Protein AF-A0AAD5UHN1-F1 (afdb_monomer_lite)

Secondary structure (DSSP, 8-state):
----SSSHHHHHHHHHHHHHHHHHHHHHHHHHHHHHHHHHHHHHHHHHHHHHHHHHHTTPPPPHHHHHHHHHHHHHHHHHHHHHHHHHH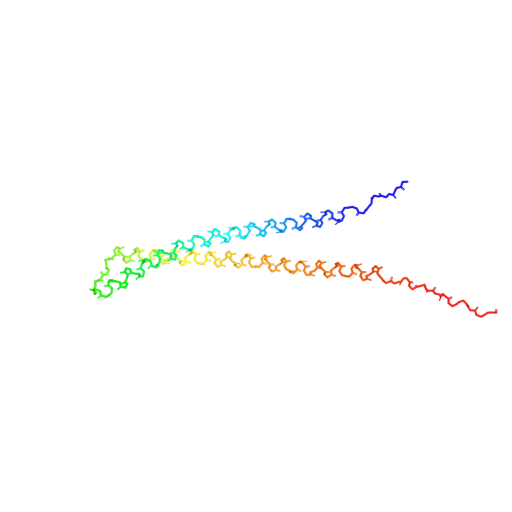HHHHHHHHHHHHHHHHHHHHHHHHHHHHS------------

Organism: NCBI:txid261099

Sequence (130 aa):
MEKRQRSESEDSNSTKELSSWTHITSAFTELHNLRLQNDIVVNKINKVHSKVNSREESKEGFTIKAGLRIQEVYRNAIDYAEQEIRVLKRTMEKVEGLIALQERLDSEKKRRKEMKQRPKIEEEVPGDLL

Foldseek 3Di:
DDDPDDPPPVVVVVVVVVVLVVVLVVLVVVLVVLVVVLVVLVVVLVVLVVVVVVCVVVVHDDDPVNVVVNVVSVVVNVVSVVVSVVSVVVSVVSVVVVVVVVVVVVVVVVVVVVVVPDDPPPPPDPDDDD

Structure (mmCIF, N/CA/C/O backbone):
data_AF-A0AAD5UHN1-F1
#
_entry.id   AF-A0AAD5UHN1-F1
#
loop_
_atom_site.group_PDB
_atom_site.id
_atom_site.type_symbol
_atom_site.label_atom_id
_atom_site.label_alt_id
_atom_site.label_comp_id
_atom_site.label_asym_id
_atom_site.label_entity_id
_atom_site.label_seq_id
_atom_site.pdbx_PDB_ins_code
_atom_site.Cartn_x
_atom_site.Cartn_y
_atom_site.Cartn_z
_atom_site.occupancy
_atom_site.B_iso_or_equiv
_atom_site.auth_seq_id
_atom_site.auth_comp_id
_atom_site.auth_asym_id
_atom_site.auth_atom_id
_atom_site.pdbx_PDB_model_num
ATOM 1 N N . MET A 1 1 ? 32.508 19.875 -45.497 1.00 43.38 1 MET A N 1
ATOM 2 C CA . MET A 1 1 ? 31.335 19.956 -44.595 1.00 43.38 1 MET A CA 1
ATOM 3 C C . MET A 1 1 ? 30.771 18.553 -44.418 1.00 43.38 1 MET A C 1
ATOM 5 O O . MET A 1 1 ? 31.122 17.705 -45.217 1.00 43.38 1 MET A O 1
ATOM 9 N N . GLU A 1 2 ? 29.941 18.345 -43.393 1.00 45.66 2 GLU A N 1
ATOM 10 C CA . GLU A 1 2 ? 29.199 17.108 -43.062 1.00 45.66 2 GLU A CA 1
ATOM 11 C C . GLU A 1 2 ? 29.896 16.066 -42.174 1.00 45.66 2 GLU A C 1
ATOM 13 O O . GLU A 1 2 ? 30.434 15.070 -42.639 1.00 45.66 2 GLU A O 1
ATOM 18 N N . LYS A 1 3 ? 29.763 16.257 -40.853 1.00 46.56 3 LYS A N 1
ATOM 19 C CA . LYS A 1 3 ? 29.567 15.178 -39.863 1.00 46.56 3 LYS A CA 1
ATOM 20 C C . LYS A 1 3 ? 28.764 15.723 -38.674 1.00 46.56 3 LYS A C 1
ATOM 22 O O . LYS A 1 3 ? 29.342 16.112 -37.666 1.00 46.56 3 LYS A O 1
ATOM 27 N N . ARG A 1 4 ? 27.433 15.782 -38.785 1.00 49.50 4 ARG A N 1
ATOM 28 C CA . ARG A 1 4 ? 26.523 16.089 -37.660 1.00 49.50 4 ARG A CA 1
ATOM 29 C C . ARG A 1 4 ? 25.167 15.405 -37.850 1.00 49.50 4 ARG A C 1
ATOM 31 O O . ARG A 1 4 ? 24.198 16.070 -38.168 1.00 49.50 4 ARG A O 1
ATOM 38 N N . GLN A 1 5 ? 25.095 14.086 -37.682 1.00 48.53 5 GLN A N 1
ATOM 39 C CA . GLN A 1 5 ? 23.796 13.392 -37.568 1.00 48.53 5 GLN A CA 1
ATOM 40 C C . GLN A 1 5 ? 23.801 12.205 -36.585 1.00 48.53 5 GLN A C 1
ATOM 42 O O . GLN A 1 5 ? 22.842 11.447 -36.532 1.00 48.53 5 GLN A O 1
ATOM 47 N N . ARG A 1 6 ? 24.859 12.011 -35.779 1.00 45.22 6 ARG A N 1
ATOM 48 C CA . ARG A 1 6 ? 24.979 10.814 -34.918 1.00 45.22 6 ARG A CA 1
ATOM 49 C C . ARG A 1 6 ? 24.581 11.014 -33.448 1.00 45.22 6 ARG A C 1
ATOM 51 O O . ARG A 1 6 ? 24.535 10.025 -32.732 1.00 45.22 6 ARG A O 1
ATOM 58 N N . SER A 1 7 ? 24.294 12.238 -32.998 1.00 49.31 7 SER A N 1
ATOM 59 C CA . SER A 1 7 ? 24.132 12.548 -31.565 1.00 49.31 7 SER A CA 1
ATOM 60 C C . SER A 1 7 ? 22.685 12.624 -31.056 1.00 49.31 7 SER A C 1
ATOM 62 O O . SER A 1 7 ? 22.457 12.370 -29.884 1.00 49.31 7 SER A O 1
ATOM 64 N N . GLU A 1 8 ? 21.680 12.898 -31.894 1.00 47.88 8 GLU A N 1
ATOM 65 C CA . GLU A 1 8 ? 20.306 13.133 -31.396 1.00 47.88 8 GLU A CA 1
ATOM 66 C C . GLU A 1 8 ? 19.579 11.875 -30.886 1.00 47.88 8 GLU A C 1
ATOM 68 O O . GLU A 1 8 ? 18.680 11.967 -30.049 1.00 47.88 8 GLU A O 1
ATOM 73 N N . SER A 1 9 ? 19.956 10.676 -31.346 1.00 50.53 9 SER A N 1
ATOM 74 C CA . SER A 1 9 ? 19.246 9.446 -30.963 1.00 50.53 9 SER A CA 1
ATOM 75 C C . SER A 1 9 ? 19.664 8.862 -29.607 1.00 50.53 9 SER A C 1
ATOM 77 O O . SER A 1 9 ? 18.876 8.136 -29.002 1.00 50.53 9 SER A O 1
ATOM 79 N N . GLU A 1 10 ? 20.883 9.147 -29.132 1.00 52.06 10 GLU A N 1
ATOM 80 C CA . GLU A 1 10 ? 21.380 8.645 -27.837 1.00 52.06 10 GLU A CA 1
ATOM 81 C C . GLU A 1 10 ? 20.835 9.479 -26.667 1.00 52.06 10 GLU A C 1
ATOM 83 O O . GLU A 1 10 ? 20.367 8.906 -25.681 1.00 52.06 10 GLU A O 1
ATOM 88 N N . ASP A 1 11 ? 20.752 10.804 -26.824 1.00 54.25 11 ASP A N 1
ATOM 89 C CA . ASP A 1 11 ? 20.213 11.703 -25.794 1.00 54.25 11 ASP A CA 1
ATOM 90 C C . ASP A 1 11 ? 18.714 11.477 -25.538 1.00 54.25 11 ASP A C 1
ATOM 92 O O . ASP A 1 11 ? 18.263 11.464 -24.388 1.00 54.25 11 ASP A O 1
ATOM 96 N N . SER A 1 12 ? 17.917 11.206 -26.580 1.00 55.91 12 SER A N 1
ATOM 97 C CA . SER A 1 12 ? 16.472 10.968 -26.409 1.00 55.91 12 SER A CA 1
ATOM 98 C C . SER A 1 12 ? 16.169 9.702 -25.591 1.00 55.91 12 SER A C 1
ATOM 100 O O . SER A 1 12 ? 15.185 9.662 -24.848 1.00 55.91 12 SER A O 1
ATOM 102 N N . ASN A 1 13 ? 17.017 8.672 -25.699 1.00 58.16 13 ASN A N 1
ATOM 103 C CA . ASN A 1 13 ? 16.830 7.416 -24.973 1.00 58.16 13 ASN A CA 1
ATOM 104 C C . ASN A 1 13 ? 17.204 7.560 -23.492 1.00 58.16 13 ASN A C 1
ATOM 106 O O . ASN A 1 13 ? 16.420 7.143 -22.640 1.00 58.16 13 ASN A O 1
ATOM 110 N N . SER A 1 14 ? 18.321 8.228 -23.185 1.00 65.38 14 SER A N 1
ATOM 111 C CA . SER A 1 14 ? 18.725 8.536 -21.804 1.00 65.38 14 SER A CA 1
ATOM 112 C C . SER A 1 14 ? 17.685 9.394 -21.077 1.00 65.38 14 SER A C 1
ATOM 114 O O . SER A 1 14 ? 17.389 9.172 -19.905 1.00 65.38 14 SER A O 1
ATOM 116 N N . THR A 1 15 ? 17.059 10.339 -21.785 1.00 71.50 15 THR A N 1
ATOM 117 C CA . THR A 1 15 ? 16.035 11.221 -21.199 1.00 71.50 15 THR A CA 1
ATOM 118 C C . THR A 1 15 ? 14.743 10.460 -20.857 1.00 71.50 15 THR A C 1
ATOM 120 O O . THR A 1 15 ? 14.137 10.686 -19.808 1.00 71.50 15 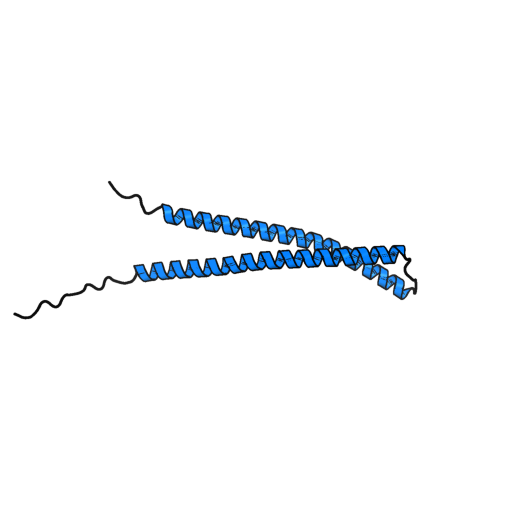THR A O 1
ATOM 123 N N . LYS A 1 16 ? 14.328 9.512 -21.710 1.00 68.25 16 LYS A N 1
ATOM 124 C CA . LYS A 1 16 ? 13.157 8.646 -21.466 1.00 68.25 16 LYS A CA 1
ATOM 125 C C . LYS A 1 16 ? 13.393 7.645 -20.335 1.00 68.25 16 LYS A C 1
ATOM 127 O O . LYS A 1 16 ? 12.487 7.395 -19.537 1.00 68.25 16 LYS A O 1
ATOM 132 N N . GLU A 1 17 ? 14.600 7.098 -20.249 1.00 71.81 17 GLU A N 1
ATOM 133 C CA . GLU A 1 17 ? 15.007 6.208 -19.162 1.00 71.81 17 GLU A CA 1
ATOM 134 C C . GLU A 1 17 ? 14.990 6.947 -17.815 1.00 71.81 17 GLU A C 1
ATOM 136 O O . GLU A 1 17 ? 14.344 6.497 -16.868 1.00 71.81 17 GLU A O 1
ATOM 141 N N . LEU A 1 18 ? 15.586 8.142 -17.749 1.00 79.56 18 LEU A N 1
ATOM 142 C CA . LEU A 1 18 ? 15.603 8.969 -16.539 1.00 79.56 18 LEU A CA 1
ATOM 143 C C . LEU A 1 18 ? 14.192 9.369 -16.069 1.00 79.56 18 LEU A C 1
ATOM 145 O O . LEU A 1 18 ? 13.888 9.330 -14.873 1.00 79.56 18 LEU A O 1
ATOM 149 N N . SER A 1 19 ? 13.303 9.718 -17.004 1.00 78.06 19 SER A N 1
ATOM 150 C CA . SER A 1 19 ? 11.896 10.009 -16.695 1.00 78.06 19 SER A CA 1
ATOM 151 C C . SER A 1 19 ? 11.175 8.789 -16.110 1.00 78.06 19 SER A C 1
ATOM 153 O O . SER A 1 19 ? 10.436 8.917 -15.132 1.00 78.06 19 SER A O 1
ATOM 155 N N . SER A 1 20 ? 11.442 7.597 -16.646 1.00 73.06 20 SER A N 1
ATOM 156 C CA . SER A 1 20 ? 10.863 6.344 -16.150 1.00 73.06 20 SER A CA 1
ATOM 157 C C . SER A 1 20 ? 11.321 6.037 -14.721 1.00 73.06 20 SER A C 1
ATOM 159 O O . SER A 1 20 ? 10.488 5.777 -13.853 1.00 73.06 20 SER A O 1
ATOM 161 N N . TRP A 1 21 ? 12.620 6.169 -14.437 1.00 78.38 21 TRP A N 1
ATOM 162 C CA . TRP A 1 21 ? 13.175 6.003 -13.087 1.00 78.38 21 TRP A CA 1
ATOM 163 C C . TRP A 1 21 ? 12.617 7.007 -12.077 1.00 78.38 21 TRP A C 1
ATOM 165 O O . TRP A 1 21 ? 12.359 6.656 -10.922 1.00 78.38 21 TRP A O 1
ATOM 175 N N . THR A 1 22 ? 12.375 8.243 -12.510 1.00 82.44 22 THR A N 1
ATOM 176 C CA . THR A 1 22 ? 11.763 9.272 -11.663 1.00 82.44 22 THR A CA 1
ATOM 177 C C . THR A 1 22 ? 10.340 8.868 -11.270 1.00 82.44 22 THR A C 1
ATOM 179 O O . THR A 1 22 ? 10.006 8.869 -10.085 1.00 82.44 22 THR A O 1
ATOM 182 N N . HIS A 1 23 ? 9.520 8.426 -12.231 1.00 76.31 23 HIS A N 1
ATOM 183 C CA . HIS A 1 23 ? 8.163 7.944 -11.954 1.00 76.31 23 HIS A CA 1
ATOM 184 C C . HIS A 1 23 ? 8.133 6.708 -11.044 1.00 76.31 23 HIS A C 1
ATOM 186 O O . HIS A 1 23 ? 7.260 6.616 -10.178 1.00 76.31 23 HIS A O 1
ATOM 192 N N . ILE A 1 24 ? 9.087 5.783 -11.202 1.00 72.94 24 ILE A N 1
ATOM 193 C CA . ILE A 1 24 ? 9.242 4.620 -10.313 1.00 72.94 24 ILE A CA 1
ATOM 194 C C . ILE A 1 24 ? 9.514 5.073 -8.882 1.00 72.94 24 ILE A C 1
ATOM 196 O O . ILE A 1 24 ? 8.845 4.640 -7.945 1.00 72.94 24 ILE A O 1
ATOM 200 N N . THR A 1 25 ? 10.490 5.961 -8.716 1.00 83.62 25 THR A N 1
ATOM 201 C CA . THR A 1 25 ? 10.928 6.425 -7.398 1.00 83.62 25 THR A CA 1
ATOM 202 C C . THR A 1 25 ? 9.792 7.143 -6.672 1.00 83.62 25 THR A C 1
ATOM 204 O O . THR A 1 25 ? 9.552 6.891 -5.489 1.00 83.62 25 THR A O 1
ATOM 207 N N . SER A 1 26 ? 9.019 7.968 -7.385 1.00 79.44 26 SER A N 1
ATOM 208 C CA . SER A 1 26 ? 7.809 8.587 -6.839 1.00 79.44 26 SER A CA 1
ATOM 209 C C . SER A 1 26 ? 6.758 7.551 -6.425 1.00 79.44 26 SER A C 1
ATOM 211 O O . SER A 1 26 ? 6.209 7.660 -5.331 1.00 79.44 26 SER A O 1
ATOM 213 N N . ALA A 1 27 ? 6.510 6.520 -7.241 1.00 76.19 27 ALA A N 1
ATOM 214 C CA . ALA A 1 27 ? 5.534 5.474 -6.922 1.00 76.19 27 ALA A CA 1
ATOM 215 C C . ALA A 1 27 ? 5.943 4.632 -5.699 1.00 76.19 27 ALA A C 1
ATOM 217 O O . ALA A 1 27 ? 5.106 4.325 -4.850 1.00 76.19 27 ALA A O 1
ATOM 218 N N . PHE A 1 28 ? 7.231 4.300 -5.560 1.00 80.56 28 PHE A N 1
ATOM 219 C CA . PHE A 1 28 ? 7.744 3.625 -4.364 1.00 80.56 28 PHE A CA 1
ATOM 220 C C . PHE A 1 28 ? 7.669 4.507 -3.119 1.00 80.56 28 PHE A C 1
ATOM 222 O O . PHE A 1 28 ? 7.366 4.008 -2.037 1.00 80.56 28 PHE A O 1
ATOM 229 N N . THR A 1 29 ? 7.897 5.813 -3.264 1.00 86.12 29 THR A N 1
ATOM 230 C CA . THR A 1 29 ? 7.772 6.771 -2.157 1.00 86.12 29 THR A CA 1
ATOM 231 C C . THR A 1 29 ? 6.323 6.864 -1.672 1.00 86.12 29 THR A C 1
ATOM 233 O O . THR A 1 29 ? 6.067 6.817 -0.470 1.00 86.12 29 THR A O 1
ATOM 236 N N . GLU A 1 30 ? 5.359 6.934 -2.595 1.00 81.75 30 GLU A N 1
ATOM 237 C CA . GLU A 1 30 ? 3.926 6.902 -2.271 1.00 81.75 30 GLU A CA 1
ATOM 238 C C . GLU A 1 30 ? 3.546 5.600 -1.549 1.00 81.75 30 GLU A C 1
ATOM 240 O O . GLU A 1 30 ? 2.895 5.638 -0.503 1.00 81.75 30 GLU A O 1
ATOM 245 N N . LEU A 1 31 ? 4.016 4.455 -2.057 1.00 79.88 31 LEU A N 1
ATOM 246 C CA . LEU A 1 31 ? 3.771 3.149 -1.446 1.00 79.88 31 LEU A CA 1
ATOM 247 C C . LEU A 1 31 ? 4.357 3.053 -0.029 1.00 79.88 31 LEU A C 1
ATOM 249 O O . LEU A 1 31 ? 3.695 2.556 0.881 1.00 79.88 31 LEU A O 1
ATOM 253 N N . HIS A 1 32 ? 5.577 3.553 0.177 1.00 85.25 32 HIS A N 1
ATOM 254 C CA . HIS A 1 32 ? 6.217 3.575 1.490 1.00 85.25 32 HIS A CA 1
ATOM 255 C C . HIS A 1 32 ? 5.412 4.399 2.504 1.00 85.25 32 HIS A C 1
ATOM 257 O O . HIS A 1 32 ? 5.151 3.935 3.614 1.00 85.25 32 HIS A O 1
ATOM 263 N N . ASN A 1 33 ? 4.953 5.589 2.106 1.00 84.62 33 ASN A N 1
ATOM 264 C CA . ASN A 1 33 ? 4.151 6.456 2.968 1.00 84.62 33 ASN A CA 1
ATOM 265 C C . ASN A 1 33 ? 2.814 5.814 3.362 1.00 84.62 33 ASN A C 1
ATOM 267 O O . ASN A 1 33 ? 2.400 5.921 4.516 1.00 84.62 33 ASN A O 1
ATOM 271 N N . LEU A 1 34 ? 2.150 5.126 2.431 1.00 79.62 34 LEU A N 1
ATOM 272 C CA . LEU A 1 34 ? 0.913 4.393 2.721 1.00 79.62 34 LEU A CA 1
ATOM 273 C C . LEU A 1 34 ? 1.145 3.250 3.704 1.00 79.62 34 LEU A C 1
ATOM 275 O O . LEU A 1 34 ? 0.373 3.091 4.647 1.00 79.62 34 LEU A O 1
ATOM 279 N N . ARG A 1 35 ? 2.241 2.508 3.538 1.00 82.19 35 ARG A N 1
ATOM 280 C CA . ARG A 1 35 ? 2.587 1.411 4.443 1.00 82.19 35 ARG A CA 1
ATOM 281 C C . ARG A 1 35 ? 2.801 1.897 5.878 1.00 82.19 35 ARG A C 1
ATOM 283 O O . ARG A 1 35 ? 2.283 1.287 6.807 1.00 82.19 35 ARG A O 1
ATOM 290 N N . LEU A 1 36 ? 3.454 3.049 6.058 1.00 87.38 36 LEU A N 1
ATOM 291 C CA . LEU A 1 36 ? 3.591 3.685 7.376 1.00 87.38 36 LEU A CA 1
ATOM 292 C C . LEU A 1 36 ? 2.233 4.041 8.005 1.00 87.38 36 LEU A C 1
ATOM 294 O O . LEU A 1 36 ? 2.053 3.881 9.213 1.00 87.38 36 LEU A O 1
ATOM 298 N N . GLN A 1 37 ? 1.261 4.507 7.212 1.00 83.06 37 GLN A N 1
ATOM 299 C CA . GLN A 1 37 ? -0.095 4.763 7.717 1.00 83.06 37 GLN A CA 1
ATOM 300 C C . GLN A 1 37 ? -0.798 3.463 8.122 1.00 83.06 37 GLN A C 1
ATOM 302 O O . GLN A 1 37 ? -1.433 3.414 9.179 1.00 83.06 37 GLN A O 1
ATOM 307 N N . ASN A 1 38 ? -0.631 2.395 7.342 1.00 78.44 38 ASN A N 1
ATOM 308 C CA . ASN A 1 38 ? -1.218 1.095 7.654 1.00 78.44 38 ASN A CA 1
ATOM 309 C C . ASN A 1 38 ? -0.641 0.489 8.932 1.00 78.44 38 ASN A C 1
ATOM 311 O O . ASN A 1 38 ? -1.410 0.009 9.764 1.00 78.44 38 ASN A O 1
ATOM 315 N N . ASP A 1 39 ? 0.663 0.618 9.173 1.00 85.38 39 ASP A N 1
ATOM 316 C CA . ASP A 1 39 ? 1.287 0.169 10.422 1.00 85.38 39 ASP A CA 1
ATOM 317 C C . ASP A 1 39 ? 0.681 0.869 11.653 1.00 85.38 39 ASP A C 1
ATOM 319 O O . ASP A 1 39 ? 0.435 0.243 12.691 1.00 85.38 39 ASP A O 1
ATOM 323 N N . ILE A 1 40 ? 0.365 2.166 11.557 1.00 86.75 40 ILE A N 1
ATOM 324 C CA . ILE A 1 40 ? -0.318 2.904 12.634 1.00 86.75 40 ILE A CA 1
ATOM 325 C C . ILE A 1 40 ? -1.710 2.316 12.897 1.00 86.75 40 ILE A C 1
ATOM 327 O O . ILE A 1 40 ? -2.136 2.208 14.053 1.00 86.75 40 ILE A O 1
ATOM 331 N N . VAL A 1 41 ? -2.435 1.947 11.844 1.00 83.88 41 VAL A N 1
ATOM 332 C CA . VAL A 1 41 ? -3.792 1.404 11.944 1.00 83.88 41 VAL A CA 1
ATOM 333 C C . VAL A 1 41 ? -3.787 -0.024 12.490 1.00 83.88 41 VAL A C 1
ATOM 335 O O . VAL A 1 41 ? -4.542 -0.311 13.420 1.00 83.88 41 VAL A O 1
ATOM 338 N N . VAL A 1 42 ? -2.874 -0.879 12.027 1.00 84.88 42 VAL A N 1
ATOM 339 C CA . VAL A 1 42 ? -2.656 -2.230 12.570 1.00 84.88 42 VAL A CA 1
ATOM 340 C C . VAL A 1 42 ? -2.331 -2.163 14.062 1.00 84.88 42 VAL A C 1
ATOM 342 O O . VAL A 1 42 ? -2.930 -2.873 14.867 1.00 84.88 42 VAL A O 1
ATOM 345 N N . ASN A 1 43 ? -1.470 -1.230 14.476 1.00 88.31 43 ASN A N 1
ATOM 346 C CA . ASN A 1 43 ? -1.174 -1.015 15.892 1.00 88.31 43 ASN A CA 1
ATOM 347 C C . ASN A 1 43 ? -2.411 -0.610 16.713 1.00 88.31 43 ASN A C 1
ATOM 349 O O . ASN A 1 43 ? -2.540 -1.000 17.878 1.00 88.31 43 ASN A O 1
ATOM 353 N N . LYS A 1 44 ? -3.341 0.165 16.138 1.00 86.38 44 LYS A N 1
ATOM 354 C CA . LYS A 1 44 ? -4.617 0.504 16.795 1.00 86.38 44 LYS A CA 1
ATOM 355 C C . LYS A 1 44 ? -5.530 -0.717 16.910 1.00 86.38 44 LYS A C 1
ATOM 357 O O . LYS A 1 44 ? -6.113 -0.911 17.975 1.00 86.38 44 LYS A O 1
ATOM 362 N N . ILE A 1 45 ? -5.619 -1.540 15.865 1.00 85.50 45 ILE A N 1
ATOM 363 C CA . ILE A 1 45 ? -6.391 -2.791 15.866 1.00 85.50 45 ILE A CA 1
ATOM 364 C C . ILE A 1 45 ? -5.852 -3.760 16.919 1.00 85.50 45 ILE A C 1
ATOM 366 O O . ILE A 1 45 ? -6.620 -4.252 17.741 1.00 85.50 45 ILE A O 1
ATOM 370 N N . ASN A 1 46 ? -4.534 -3.956 16.983 1.00 86.56 46 ASN A N 1
ATOM 371 C CA . ASN A 1 46 ? -3.910 -4.827 17.980 1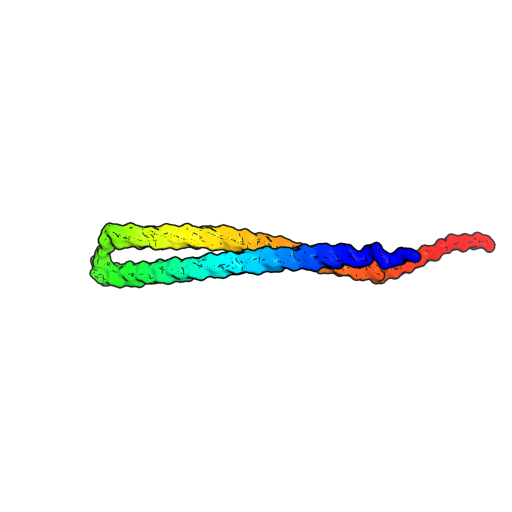.00 86.56 46 ASN A CA 1
ATOM 372 C C . ASN A 1 46 ? -4.244 -4.375 19.409 1.00 86.56 46 ASN A C 1
ATOM 374 O O . ASN A 1 46 ? -4.633 -5.188 20.243 1.00 86.56 46 ASN A O 1
ATOM 378 N N . LYS A 1 47 ? -4.203 -3.061 19.679 1.00 87.75 47 LYS A N 1
ATOM 379 C CA . LYS A 1 47 ? -4.626 -2.500 20.975 1.00 87.75 47 LYS A CA 1
ATOM 380 C C . LYS A 1 47 ? -6.106 -2.743 21.274 1.00 87.75 47 LYS A C 1
ATOM 382 O O . LYS A 1 47 ? -6.464 -2.912 22.439 1.00 87.75 47 LYS A O 1
ATOM 387 N N . VAL A 1 48 ? -6.969 -2.711 20.259 1.00 85.19 48 VAL A N 1
ATOM 388 C CA . VAL A 1 48 ? -8.389 -3.046 20.408 1.00 85.19 48 VAL A CA 1
ATOM 389 C C . VAL A 1 48 ? -8.550 -4.529 20.736 1.00 85.19 48 VAL A C 1
ATOM 391 O O . VAL A 1 48 ? -9.206 -4.831 21.728 1.00 85.19 48 VAL A O 1
ATOM 394 N N . HIS A 1 49 ? -7.901 -5.432 19.998 1.00 82.62 49 HIS A N 1
ATOM 395 C CA . HIS A 1 49 ? -7.942 -6.872 20.270 1.00 82.62 49 HIS A CA 1
ATOM 396 C C . HIS A 1 49 ? -7.471 -7.217 21.682 1.00 82.62 49 HIS A C 1
ATOM 398 O O . HIS A 1 49 ? -8.167 -7.943 22.383 1.00 82.62 49 HIS A O 1
ATOM 404 N N . SER A 1 50 ? -6.359 -6.640 22.154 1.00 84.94 50 SER A N 1
ATOM 405 C CA . SER A 1 50 ? -5.898 -6.870 23.531 1.00 84.94 50 SER A CA 1
ATOM 406 C C . SER A 1 50 ? -6.949 -6.465 24.571 1.00 84.94 50 SER A C 1
ATOM 408 O O . SER A 1 50 ? -7.149 -7.173 25.553 1.00 84.94 50 SER A O 1
ATOM 410 N N . LYS A 1 51 ? -7.659 -5.348 24.347 1.00 82.75 51 LYS A N 1
ATOM 411 C CA . LYS A 1 51 ? -8.728 -4.880 25.245 1.00 82.75 51 LYS A CA 1
ATOM 412 C C . LYS A 1 51 ? -9.990 -5.738 25.166 1.00 82.75 51 LYS A C 1
ATOM 414 O O . LYS A 1 51 ? -10.667 -5.895 26.179 1.00 82.75 51 LYS A O 1
ATOM 419 N N . VAL A 1 52 ? -10.313 -6.257 23.983 1.00 82.06 52 VAL A N 1
ATOM 420 C CA . VAL A 1 52 ? -11.431 -7.186 23.772 1.00 82.06 52 VAL A CA 1
ATOM 421 C C . VAL A 1 52 ? -11.179 -8.494 24.495 1.00 82.06 52 VAL A C 1
ATOM 423 O O . VAL A 1 52 ? -11.990 -8.841 25.348 1.00 82.06 52 VAL A O 1
ATOM 426 N N . ASN A 1 53 ? -10.025 -9.123 24.280 1.00 79.25 53 ASN A N 1
ATOM 427 C CA . ASN A 1 53 ? -9.678 -10.368 24.962 1.00 79.25 53 ASN A CA 1
ATOM 428 C C . ASN A 1 53 ? -9.703 -10.203 26.488 1.00 79.25 53 ASN A C 1
ATOM 430 O O . ASN A 1 53 ? -10.344 -10.990 27.175 1.00 79.25 53 ASN A O 1
ATOM 434 N N . SER A 1 54 ? -9.122 -9.120 27.027 1.00 79.88 54 SER A N 1
ATOM 435 C CA . SER A 1 54 ? -9.136 -8.883 28.481 1.00 79.88 54 SER A CA 1
ATOM 436 C C . SER A 1 54 ? -10.545 -8.720 29.070 1.00 79.88 54 SER A C 1
ATOM 438 O O . SER A 1 54 ? -10.785 -9.062 30.227 1.00 79.88 54 SER A O 1
ATOM 440 N N . ARG A 1 55 ? -11.491 -8.178 28.287 1.00 78.88 55 ARG A N 1
ATOM 441 C CA . ARG A 1 55 ? -12.887 -7.977 28.710 1.00 78.88 55 ARG A CA 1
ATOM 442 C C . ARG A 1 55 ? -13.712 -9.252 28.595 1.00 78.88 55 ARG A C 1
ATOM 444 O O . ARG A 1 55 ? -14.548 -9.518 29.452 1.00 78.88 55 ARG A O 1
ATOM 451 N N . GLU A 1 56 ? -13.449 -10.046 27.566 1.00 77.19 56 GLU A N 1
ATOM 452 C CA . GLU A 1 56 ? -14.063 -11.358 27.379 1.00 77.19 56 GLU A CA 1
ATOM 453 C C . GLU A 1 56 ? -13.668 -12.320 28.509 1.00 77.19 56 GLU A C 1
ATOM 455 O O . GLU A 1 56 ? -14.539 -12.942 29.117 1.00 77.19 56 GLU A O 1
ATOM 460 N N . GLU A 1 57 ? -12.384 -12.344 28.888 1.00 74.00 57 GLU A N 1
ATOM 461 C CA . GLU A 1 57 ? -11.874 -13.117 30.031 1.00 74.00 57 GLU A CA 1
ATOM 462 C C . GLU A 1 57 ? -12.528 -12.710 31.363 1.0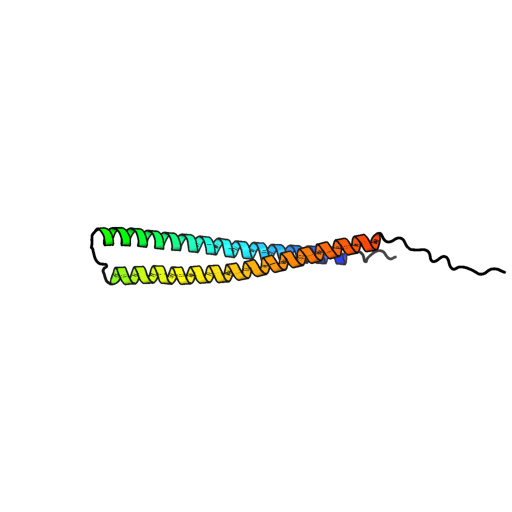0 74.00 57 GLU A C 1
ATOM 464 O O . GLU A 1 57 ? -12.819 -13.559 32.206 1.00 74.00 57 GLU A O 1
ATOM 469 N N . SER A 1 58 ? -12.815 -11.418 31.541 1.00 78.00 58 SER A N 1
ATOM 470 C CA . SER A 1 58 ? -13.477 -10.879 32.739 1.00 78.00 58 SER A CA 1
ATOM 471 C C . SER A 1 58 ? -15.012 -10.926 32.680 1.00 78.00 58 SER A C 1
ATOM 473 O O . SER A 1 58 ? -15.668 -10.515 33.636 1.00 78.00 58 SER A O 1
ATOM 475 N N . LYS A 1 59 ? -15.602 -11.454 31.593 1.00 80.25 59 LYS A N 1
ATOM 476 C CA . LYS A 1 59 ? -17.055 -11.453 31.314 1.00 80.25 59 LYS A CA 1
ATOM 477 C C . LYS A 1 59 ? -17.695 -10.060 31.393 1.00 80.25 59 LYS A C 1
ATOM 479 O O . LYS A 1 59 ? -18.904 -9.932 31.594 1.00 80.25 59 LYS A O 1
ATOM 484 N N . GLU A 1 60 ? -16.901 -9.008 31.216 1.00 74.00 60 GLU A N 1
ATOM 485 C CA . GLU A 1 60 ? -17.393 -7.639 31.178 1.00 74.00 60 GLU A CA 1
ATOM 486 C C . GLU A 1 60 ? -17.882 -7.299 29.770 1.00 74.00 60 GLU A C 1
ATOM 488 O O . GLU A 1 60 ? -17.116 -7.275 28.805 1.00 74.00 60 GLU A O 1
ATOM 493 N N . GLY A 1 61 ? -19.165 -6.959 29.649 1.00 72.00 61 GLY A N 1
ATOM 494 C CA . GLY A 1 61 ? -19.714 -6.440 28.401 1.00 72.00 61 GLY A CA 1
ATOM 495 C C . GLY A 1 61 ? -19.054 -5.126 27.964 1.00 72.00 61 GLY A C 1
ATOM 496 O O . GLY A 1 61 ? -18.489 -4.365 28.758 1.00 72.00 61 GLY A O 1
ATOM 497 N N . PHE A 1 62 ? -19.159 -4.822 26.673 1.00 76.12 62 PHE A N 1
ATOM 498 C CA . PHE A 1 62 ? -18.787 -3.512 26.152 1.00 76.12 62 PHE A CA 1
ATOM 499 C C . PHE A 1 62 ? -19.893 -2.490 26.388 1.00 76.12 62 PHE A C 1
ATOM 501 O O . PHE A 1 62 ? -21.072 -2.755 26.164 1.00 76.12 62 PHE A O 1
ATOM 508 N N . THR A 1 63 ? -19.505 -1.269 26.755 1.00 82.94 63 THR A N 1
ATOM 509 C CA . THR A 1 63 ? -20.426 -0.135 26.654 1.00 82.94 63 THR A CA 1
ATOM 510 C C . THR A 1 63 ? -20.715 0.158 25.181 1.00 82.94 63 THR A C 1
ATOM 512 O O . THR A 1 63 ? -19.844 -0.010 24.325 1.00 82.94 63 THR A O 1
ATOM 515 N N . ILE A 1 64 ? -21.913 0.668 24.876 1.00 82.19 64 ILE A N 1
ATOM 516 C CA . ILE A 1 64 ? -22.311 1.044 23.504 1.00 82.19 64 ILE A CA 1
ATOM 517 C C . ILE A 1 64 ? -21.274 1.987 22.871 1.00 82.19 64 ILE A C 1
ATOM 519 O O . ILE A 1 64 ? -20.860 1.804 21.728 1.00 82.19 64 ILE A O 1
ATOM 523 N N . LYS A 1 65 ? -20.772 2.957 23.647 1.00 81.69 65 LYS A N 1
ATOM 524 C CA . LYS A 1 65 ? -19.733 3.901 23.211 1.00 81.69 65 LYS A CA 1
ATOM 525 C C . LYS A 1 65 ? -18.426 3.201 22.820 1.00 81.69 65 LYS A C 1
ATOM 527 O O . LYS A 1 65 ? -17.793 3.600 21.845 1.00 81.69 65 LYS A O 1
ATOM 532 N N . ALA A 1 66 ? -18.013 2.179 23.568 1.00 80.94 66 ALA A N 1
ATOM 533 C CA . ALA A 1 66 ? -16.824 1.400 23.240 1.00 80.94 66 ALA A CA 1
ATOM 534 C C . ALA A 1 66 ? -17.039 0.551 21.978 1.00 80.94 66 ALA A C 1
ATOM 536 O O . ALA A 1 66 ? -16.164 0.540 21.117 1.00 80.94 66 ALA A O 1
ATOM 537 N N . GLY A 1 67 ? -18.214 -0.071 21.824 1.00 81.31 67 GLY A N 1
ATOM 538 C CA . GLY A 1 67 ? -18.580 -0.816 20.614 1.00 81.31 67 GLY A CA 1
ATOM 539 C C . GLY A 1 67 ? -18.523 0.044 19.346 1.00 81.31 67 GLY A C 1
ATOM 540 O O . GLY A 1 67 ? -17.879 -0.339 18.372 1.00 81.31 67 GLY A O 1
ATOM 541 N N . LEU A 1 68 ? -19.087 1.257 19.389 1.00 86.50 68 LEU A N 1
ATOM 542 C CA . LEU A 1 68 ? -19.026 2.210 18.270 1.00 86.50 68 LEU A CA 1
ATOM 543 C C . LEU A 1 68 ? -17.586 2.616 17.919 1.00 86.50 68 LEU A C 1
ATOM 545 O O . LEU A 1 68 ? -17.228 2.688 16.745 1.00 86.50 68 LEU A O 1
ATOM 549 N N . ARG A 1 69 ? -16.733 2.840 18.928 1.00 84.88 69 ARG A N 1
ATOM 550 C CA . ARG A 1 69 ? -15.313 3.179 18.727 1.00 84.88 69 ARG A CA 1
ATOM 551 C C . ARG A 1 69 ? -14.544 2.030 18.073 1.00 84.88 69 ARG A C 1
ATOM 553 O O . ARG A 1 69 ? -13.689 2.268 17.227 1.00 84.88 69 ARG A O 1
ATOM 560 N N . ILE A 1 70 ? -14.833 0.794 18.475 1.00 85.19 70 ILE A N 1
ATOM 561 C CA . ILE A 1 70 ? -14.236 -0.413 17.895 1.00 85.19 70 ILE A CA 1
ATOM 562 C C . ILE A 1 70 ? -14.646 -0.544 16.427 1.00 85.19 70 ILE A C 1
ATOM 564 O O . ILE A 1 70 ? -13.786 -0.717 15.565 1.00 85.19 70 ILE A O 1
ATOM 568 N N . GLN A 1 71 ? -15.939 -0.387 16.136 1.00 86.75 71 GLN A N 1
ATOM 569 C CA . GLN A 1 71 ? -16.462 -0.421 14.773 1.00 86.75 71 GLN A CA 1
ATOM 570 C C . GLN A 1 71 ? -15.807 0.644 13.879 1.00 86.75 71 GLN A C 1
ATOM 572 O O . GLN A 1 71 ? -15.428 0.348 12.750 1.00 86.75 71 GLN A O 1
ATOM 577 N N . GLU A 1 72 ? -15.622 1.864 14.388 1.00 89.12 72 GLU A N 1
ATOM 578 C CA . GLU A 1 72 ? -14.935 2.945 13.675 1.00 89.12 72 GLU A CA 1
ATOM 579 C C . GLU A 1 72 ? -13.474 2.593 13.353 1.00 89.12 72 GLU A C 1
ATOM 581 O O . GLU A 1 72 ? -13.024 2.809 12.228 1.00 89.12 72 GLU A O 1
ATOM 586 N N . VAL A 1 73 ? -12.738 2.012 14.309 1.00 87.75 73 VAL A N 1
ATOM 587 C CA . VAL A 1 73 ? -11.345 1.584 14.093 1.00 87.75 73 VAL A CA 1
ATOM 588 C C . VAL A 1 73 ? -11.256 0.529 12.990 1.00 87.75 73 VAL A C 1
ATOM 590 O O . VAL A 1 73 ? -10.405 0.662 12.112 1.00 87.75 73 VAL A O 1
ATOM 593 N N . TYR A 1 74 ? -12.135 -0.478 12.998 1.00 87.81 74 TYR A N 1
ATOM 594 C CA . TYR A 1 74 ? -12.146 -1.509 11.957 1.00 87.81 74 TYR A CA 1
ATOM 595 C C . TYR A 1 74 ? -12.575 -0.974 10.595 1.00 87.81 74 TYR A C 1
ATOM 597 O O . TYR A 1 74 ? -11.954 -1.326 9.598 1.00 87.81 74 TYR A O 1
ATOM 605 N N . ARG A 1 75 ? -13.587 -0.099 10.536 1.00 91.00 75 ARG A N 1
ATOM 606 C CA . ARG A 1 75 ? -14.004 0.522 9.272 1.00 91.00 75 ARG A CA 1
ATOM 607 C C . ARG A 1 75 ? -12.849 1.294 8.642 1.00 91.00 75 ARG A C 1
ATOM 609 O O . ARG A 1 75 ? -12.502 1.032 7.499 1.00 91.00 75 ARG A O 1
ATOM 616 N N . ASN A 1 76 ? -12.192 2.150 9.424 1.00 87.19 76 ASN A N 1
ATOM 617 C CA . ASN A 1 76 ? -11.038 2.900 8.939 1.00 87.19 76 ASN A CA 1
ATOM 618 C C . ASN A 1 76 ? -9.920 1.952 8.472 1.00 87.19 76 ASN A C 1
ATOM 620 O O . ASN A 1 76 ? -9.282 2.211 7.461 1.00 87.19 76 ASN A O 1
ATOM 624 N N . ALA A 1 77 ? -9.688 0.841 9.178 1.00 83.75 77 ALA A N 1
ATOM 625 C CA . ALA A 1 77 ? -8.694 -0.147 8.770 1.00 83.75 77 ALA A CA 1
ATOM 626 C C . ALA A 1 77 ? -8.996 -0.815 7.431 1.00 83.75 77 ALA A C 1
ATOM 628 O O . ALA A 1 77 ? -8.080 -0.989 6.632 1.00 83.75 77 ALA A O 1
ATOM 629 N N . ILE A 1 78 ? -10.261 -1.151 7.180 1.00 87.56 78 ILE A N 1
ATOM 630 C CA . ILE A 1 78 ? -10.697 -1.680 5.887 1.00 87.56 78 ILE A CA 1
ATOM 631 C C . ILE A 1 78 ? -10.450 -0.633 4.796 1.00 87.56 78 ILE A C 1
ATOM 633 O O . ILE A 1 78 ? -9.794 -0.946 3.806 1.00 87.56 78 ILE A O 1
ATOM 637 N N . ASP A 1 79 ? -10.869 0.616 5.014 1.00 88.69 79 ASP A N 1
ATOM 638 C CA . ASP A 1 79 ? -10.703 1.701 4.037 1.00 88.69 79 ASP A CA 1
ATOM 639 C C . ASP A 1 79 ? -9.222 1.919 3.664 1.00 88.69 79 ASP A C 1
ATOM 641 O O . ASP A 1 79 ? -8.868 2.043 2.485 1.00 88.69 79 ASP A O 1
ATOM 645 N N . TYR A 1 80 ? -8.336 1.918 4.666 1.00 83.44 80 TYR A N 1
ATOM 646 C CA . TYR A 1 80 ? -6.891 2.053 4.475 1.00 83.44 80 TYR A CA 1
ATOM 647 C C . TYR A 1 80 ? -6.270 0.842 3.764 1.00 83.44 80 TYR A C 1
ATOM 649 O O . TYR A 1 80 ? -5.452 1.014 2.857 1.00 83.44 80 TYR A O 1
ATOM 657 N N . ALA A 1 81 ? -6.679 -0.379 4.119 1.00 82.00 81 ALA A N 1
ATOM 658 C CA . ALA A 1 81 ? -6.215 -1.594 3.454 1.00 82.00 81 ALA A CA 1
ATOM 659 C C . ALA A 1 81 ? -6.646 -1.627 1.978 1.00 82.00 81 ALA A C 1
ATOM 661 O O . ALA A 1 81 ? -5.843 -1.929 1.095 1.00 82.00 81 ALA A O 1
ATOM 662 N N . GLU A 1 82 ? -7.886 -1.242 1.674 1.00 88.88 82 GLU A N 1
ATOM 663 C CA . GLU A 1 82 ? -8.363 -1.129 0.295 1.00 88.88 82 GLU A CA 1
ATOM 664 C C . GLU A 1 82 ? -7.595 -0.071 -0.503 1.00 88.88 82 GLU A C 1
ATOM 666 O O . GLU A 1 82 ? -7.284 -0.273 -1.682 1.00 88.88 82 GLU A O 1
ATOM 671 N N . GLN A 1 83 ? -7.276 1.067 0.120 1.00 86.50 83 GLN A N 1
ATOM 672 C CA . GLN A 1 83 ? -6.471 2.105 -0.514 1.00 86.50 83 GLN A CA 1
ATOM 673 C C . GLN A 1 83 ? -5.047 1.621 -0.807 1.00 86.50 83 GLN A C 1
ATOM 675 O O . GLN A 1 83 ? -4.554 1.858 -1.914 1.00 86.50 83 GLN A O 1
ATOM 680 N N . GLU A 1 84 ? -4.413 0.915 0.132 1.00 79.12 84 GLU A N 1
ATOM 681 C CA . GLU A 1 84 ? -3.099 0.302 -0.080 1.00 79.12 84 GLU A CA 1
ATOM 682 C C . GLU A 1 84 ? -3.146 -0.700 -1.234 1.00 79.12 84 GLU A C 1
ATOM 684 O O . GLU A 1 84 ? -2.329 -0.599 -2.145 1.00 79.12 84 GLU A O 1
ATOM 689 N N . ILE A 1 85 ? -4.144 -1.591 -1.277 1.00 86.81 85 ILE A N 1
ATOM 690 C CA . ILE A 1 85 ? -4.306 -2.557 -2.375 1.00 86.81 85 ILE A CA 1
ATOM 691 C C . ILE A 1 85 ? -4.434 -1.841 -3.726 1.00 86.81 85 ILE A C 1
ATOM 693 O O . ILE A 1 85 ? -3.807 -2.254 -4.704 1.00 86.81 85 ILE A O 1
ATOM 697 N N . ARG A 1 86 ? -5.222 -0.759 -3.808 1.00 88.12 86 ARG A N 1
ATOM 698 C CA . ARG A 1 86 ? -5.375 0.025 -5.048 1.00 88.12 86 ARG A CA 1
ATOM 699 C C . ARG A 1 86 ? -4.052 0.636 -5.504 1.00 88.12 86 ARG A C 1
ATOM 701 O O . ARG A 1 86 ? -3.739 0.598 -6.692 1.00 88.12 86 ARG A O 1
ATOM 708 N N . VAL A 1 87 ? -3.286 1.218 -4.586 1.00 80.88 87 VAL A N 1
ATOM 709 C CA . VAL A 1 87 ? -2.005 1.853 -4.923 1.00 80.88 87 VAL A CA 1
ATOM 710 C C . VAL A 1 87 ? -0.959 0.800 -5.275 1.00 80.88 87 VAL A C 1
ATOM 712 O O . VAL A 1 87 ? -0.283 0.948 -6.288 1.00 80.88 87 VAL A O 1
ATOM 715 N N . LEU A 1 88 ? -0.895 -0.296 -4.521 1.00 82.12 88 LEU A N 1
ATOM 716 C CA . LEU A 1 88 ? 0.001 -1.419 -4.774 1.00 82.12 88 LEU A CA 1
ATOM 717 C C . LEU A 1 88 ? -0.217 -2.012 -6.170 1.00 82.12 88 LEU A C 1
ATOM 719 O O . LEU A 1 88 ? 0.753 -2.167 -6.905 1.00 82.12 88 LEU A O 1
ATOM 723 N N . LYS A 1 89 ? -1.472 -2.252 -6.576 1.00 87.50 89 LYS A N 1
ATOM 724 C CA . LYS A 1 89 ? -1.797 -2.722 -7.935 1.00 87.50 89 LYS A CA 1
ATOM 725 C C . LYS A 1 89 ? -1.287 -1.766 -9.015 1.00 87.50 89 LYS A C 1
ATOM 727 O O . LYS A 1 89 ? -0.580 -2.196 -9.917 1.00 87.50 89 LYS A O 1
ATOM 732 N N . ARG A 1 90 ? -1.557 -0.462 -8.882 1.00 83.38 90 ARG A N 1
ATOM 733 C CA . ARG A 1 90 ? -1.078 0.550 -9.844 1.00 83.38 90 ARG A CA 1
ATOM 734 C C . ARG A 1 90 ? 0.446 0.626 -9.909 1.00 83.38 90 ARG A C 1
ATOM 736 O O . ARG A 1 90 ? 1.007 0.839 -10.980 1.00 83.38 90 ARG A O 1
ATOM 743 N N . THR A 1 91 ? 1.127 0.499 -8.774 1.00 77.12 91 THR A N 1
ATOM 744 C CA . THR A 1 91 ? 2.594 0.486 -8.733 1.00 77.12 91 THR A CA 1
ATOM 745 C C . THR A 1 91 ? 3.145 -0.785 -9.376 1.00 77.12 91 THR A C 1
ATOM 747 O O . THR A 1 91 ? 4.106 -0.699 -10.135 1.00 77.12 91 THR A O 1
ATOM 750 N N . MET A 1 92 ? 2.510 -1.938 -9.148 1.00 83.81 92 MET A N 1
ATOM 751 C CA . MET A 1 92 ? 2.890 -3.212 -9.761 1.00 83.81 92 MET A CA 1
ATOM 752 C C . MET A 1 92 ? 2.742 -3.177 -11.287 1.00 83.81 92 MET A C 1
ATOM 754 O O . MET A 1 92 ? 3.709 -3.471 -11.981 1.00 83.81 92 MET A O 1
ATOM 758 N N . GLU A 1 93 ? 1.613 -2.688 -11.807 1.00 83.94 93 GLU A N 1
ATOM 759 C CA . GLU A 1 93 ? 1.393 -2.498 -13.252 1.00 83.94 93 GLU A CA 1
ATOM 760 C C . GLU A 1 93 ? 2.467 -1.597 -13.890 1.00 83.94 93 GLU A C 1
ATOM 762 O O . GLU A 1 93 ? 2.976 -1.880 -14.977 1.00 83.94 93 GLU A O 1
ATOM 767 N N . LYS A 1 94 ? 2.862 -0.512 -13.206 1.00 77.62 94 LYS A N 1
ATOM 768 C CA . LYS A 1 94 ? 3.945 0.370 -13.673 1.00 77.62 94 LYS A CA 1
ATOM 769 C C . LYS A 1 94 ? 5.292 -0.350 -13.715 1.00 77.62 94 LYS A C 1
ATOM 771 O O . LYS A 1 94 ? 6.043 -0.158 -14.667 1.00 77.62 94 LYS A O 1
ATOM 776 N N . VAL A 1 95 ? 5.608 -1.156 -12.700 1.00 78.38 95 VAL A N 1
ATOM 777 C CA . VAL A 1 95 ? 6.856 -1.934 -12.650 1.00 78.38 95 VAL A CA 1
ATOM 778 C C . VAL A 1 95 ? 6.881 -2.987 -13.759 1.00 78.38 95 VAL A C 1
ATOM 780 O O . VAL A 1 95 ? 7.872 -3.075 -14.480 1.00 78.38 95 VAL A O 1
ATOM 783 N N . GLU A 1 96 ? 5.790 -3.725 -13.962 1.00 84.44 96 GLU A N 1
ATOM 784 C CA . GLU A 1 96 ? 5.662 -4.718 -15.038 1.00 84.44 96 GLU A CA 1
ATOM 785 C C . GLU A 1 96 ? 5.822 -4.085 -16.426 1.00 84.44 96 GLU A C 1
ATOM 787 O O . GLU A 1 96 ? 6.582 -4.587 -17.256 1.00 84.44 96 GLU A O 1
ATOM 792 N N . GLY A 1 97 ? 5.184 -2.932 -16.663 1.00 76.81 97 GLY A N 1
ATOM 793 C CA . GLY A 1 97 ? 5.336 -2.190 -17.916 1.00 76.81 97 GLY A CA 1
ATOM 794 C C . GLY A 1 97 ? 6.782 -1.765 -18.195 1.00 76.81 97 GLY A C 1
ATOM 795 O O . GLY A 1 97 ? 7.216 -1.738 -19.348 1.00 76.81 97 GLY A O 1
ATOM 796 N N . LEU A 1 98 ? 7.555 -1.476 -17.148 1.00 70.56 98 LEU A N 1
ATOM 797 C CA . LEU A 1 98 ? 8.960 -1.091 -17.271 1.00 70.56 98 LEU A CA 1
ATOM 79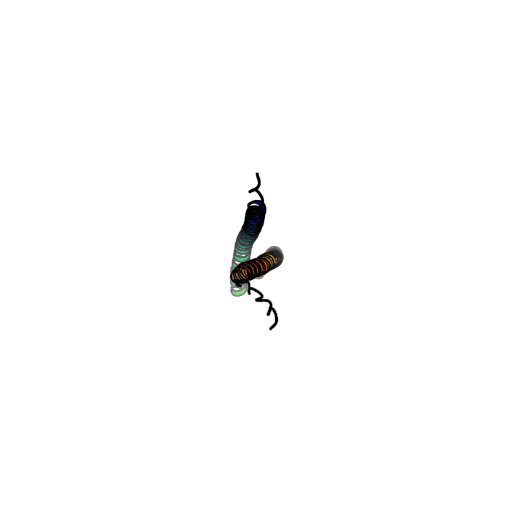8 C C . LEU A 1 98 ? 9.885 -2.285 -17.476 1.00 70.56 98 LEU A C 1
ATOM 800 O O . LEU A 1 98 ? 10.813 -2.177 -18.276 1.00 70.56 98 LEU A O 1
ATOM 804 N N . ILE A 1 99 ? 9.605 -3.425 -16.841 1.00 78.25 99 ILE A N 1
ATOM 805 C CA . ILE A 1 99 ? 10.299 -4.688 -17.128 1.00 78.25 99 ILE A CA 1
ATOM 806 C C . ILE A 1 99 ? 10.122 -5.042 -18.610 1.00 78.25 99 ILE A C 1
ATOM 808 O O . ILE A 1 99 ? 11.111 -5.250 -19.310 1.00 78.25 99 ILE A O 1
ATOM 812 N N . ALA A 1 100 ? 8.891 -4.989 -19.126 1.00 80.75 100 ALA A N 1
ATOM 813 C CA . ALA A 1 100 ? 8.618 -5.257 -20.538 1.00 80.75 100 ALA A CA 1
ATOM 814 C C . ALA A 1 100 ? 9.333 -4.266 -21.481 1.00 80.75 100 ALA A C 1
ATOM 816 O O . ALA A 1 100 ? 9.831 -4.639 -22.548 1.00 80.75 100 ALA A O 1
ATOM 817 N N . LEU A 1 101 ? 9.412 -2.986 -21.098 1.00 76.19 101 LEU A N 1
ATOM 818 C CA . LEU A 1 101 ? 10.136 -1.971 -21.866 1.00 76.19 101 LEU A CA 1
ATOM 819 C C . LEU A 1 101 ? 11.648 -2.239 -21.874 1.00 76.19 101 LEU A C 1
ATOM 821 O O . LEU A 1 101 ? 12.276 -2.125 -22.929 1.00 76.19 101 LEU A O 1
ATOM 825 N N . GLN A 1 102 ? 12.216 -2.645 -20.737 1.00 74.38 102 GLN A N 1
ATOM 826 C CA . GLN A 1 102 ? 13.620 -3.030 -20.613 1.00 74.38 102 GLN A CA 1
ATOM 827 C C . GLN A 1 102 ? 13.946 -4.246 -21.490 1.00 74.38 102 GLN A C 1
ATOM 829 O O . GLN A 1 102 ? 14.875 -4.191 -22.297 1.00 74.38 102 GLN A O 1
ATOM 834 N N . GLU A 1 103 ? 13.142 -5.309 -21.414 1.00 81.75 103 GLU A N 1
ATOM 835 C CA . GLU A 1 103 ? 13.303 -6.518 -22.233 1.00 81.75 103 GLU A CA 1
ATOM 836 C C . GLU A 1 103 ? 13.264 -6.203 -23.735 1.00 81.75 103 GLU A C 1
ATOM 838 O O . GLU A 1 103 ? 14.059 -6.729 -24.527 1.00 81.75 103 GLU A O 1
ATOM 843 N N . ARG A 1 104 ? 12.374 -5.289 -24.144 1.00 76.12 104 ARG A N 1
ATOM 844 C CA . ARG A 1 104 ? 12.288 -4.815 -25.528 1.00 76.12 104 ARG A CA 1
ATOM 845 C C . ARG A 1 104 ? 13.536 -4.035 -25.944 1.00 76.12 104 ARG A C 1
ATOM 847 O O . ARG A 1 104 ? 14.055 -4.275 -27.036 1.00 76.12 104 ARG A O 1
ATOM 854 N N . LEU A 1 105 ? 14.025 -3.124 -25.100 1.00 74.81 105 LEU A N 1
ATOM 855 C CA . LEU A 1 105 ? 15.238 -2.346 -25.374 1.00 74.81 105 LEU A CA 1
ATOM 856 C C . LEU A 1 105 ? 16.474 -3.243 -25.485 1.00 74.81 105 LEU A C 1
ATOM 858 O O . LEU A 1 105 ? 17.290 -3.051 -26.391 1.00 74.81 105 LEU A O 1
ATOM 862 N N . ASP A 1 106 ? 16.605 -4.240 -24.616 1.00 78.62 106 ASP A N 1
ATOM 863 C CA . ASP A 1 106 ? 17.729 -5.175 -24.640 1.00 78.62 106 ASP A CA 1
ATOM 864 C C . ASP A 1 106 ? 17.681 -6.086 -25.872 1.00 78.62 106 ASP A C 1
ATOM 866 O O . ASP A 1 106 ? 18.699 -6.283 -26.549 1.00 78.62 106 ASP A O 1
ATOM 870 N N . SER A 1 107 ? 16.485 -6.534 -26.257 1.00 81.44 107 SER A N 1
ATOM 871 C CA . SER A 1 107 ? 16.258 -7.260 -27.510 1.00 81.44 107 SER A CA 1
ATOM 872 C C . SER A 1 107 ? 16.618 -6.416 -28.738 1.00 81.44 107 SER A C 1
ATOM 874 O O . SER A 1 107 ? 17.256 -6.900 -29.677 1.00 81.44 107 SER A O 1
ATOM 876 N N . GLU A 1 108 ? 16.266 -5.129 -28.743 1.00 78.44 108 GLU A N 1
ATOM 877 C CA . GLU A 1 108 ? 16.582 -4.223 -29.848 1.00 78.44 108 GLU A CA 1
ATOM 878 C C . GLU A 1 108 ? 18.085 -3.918 -29.932 1.00 78.44 108 GLU A C 1
ATOM 880 O O . GLU A 1 108 ? 18.665 -3.944 -31.023 1.00 78.44 108 GLU A O 1
ATOM 885 N N . LYS A 1 109 ? 18.757 -3.717 -28.789 1.00 79.38 109 LYS A N 1
ATOM 886 C CA . LYS A 1 109 ? 20.222 -3.596 -28.718 1.00 79.38 109 LYS A CA 1
ATOM 887 C C . LYS A 1 109 ? 20.908 -4.845 -29.274 1.00 79.38 109 LYS A C 1
ATOM 889 O O . LYS A 1 109 ? 21.874 -4.711 -30.030 1.00 79.38 109 LYS A O 1
ATOM 894 N N . LYS A 1 110 ? 20.410 -6.044 -28.947 1.00 81.94 110 LYS A N 1
ATOM 895 C CA . LYS A 1 110 ? 20.933 -7.317 -29.467 1.00 81.94 110 LYS A CA 1
ATOM 896 C C . LYS A 1 110 ? 20.770 -7.415 -30.989 1.00 81.94 110 LYS A C 1
ATOM 898 O O . LYS A 1 110 ? 21.768 -7.601 -31.683 1.00 81.94 110 LYS A O 1
ATOM 903 N N . ARG A 1 111 ? 19.571 -7.146 -31.524 1.00 80.94 111 ARG A N 1
ATOM 904 C CA . ARG A 1 111 ? 19.312 -7.124 -32.982 1.00 80.94 111 ARG A CA 1
ATOM 905 C C . ARG A 1 111 ? 20.208 -6.131 -33.726 1.00 80.94 111 ARG A C 1
ATOM 907 O O . ARG A 1 111 ? 20.734 -6.447 -34.790 1.00 80.94 111 ARG A O 1
ATOM 914 N N . ARG A 1 112 ? 20.426 -4.936 -33.163 1.00 77.38 112 ARG A N 1
ATOM 915 C CA . ARG A 1 112 ? 21.323 -3.921 -33.747 1.00 77.38 112 ARG A CA 1
ATOM 916 C C . ARG A 1 112 ? 22.785 -4.374 -33.773 1.00 77.38 112 ARG A C 1
ATOM 918 O O . ARG A 1 112 ? 23.506 -3.997 -34.695 1.00 77.38 112 ARG A O 1
ATOM 925 N N . LYS A 1 113 ? 23.240 -5.149 -32.782 1.00 77.25 113 LYS A N 1
ATOM 926 C CA . LYS A 1 113 ? 24.592 -5.736 -32.775 1.00 77.25 113 LYS A CA 1
ATOM 927 C C . LYS A 1 113 ? 24.723 -6.833 -33.834 1.00 77.25 113 LYS A C 1
ATOM 929 O O . LYS A 1 113 ? 25.684 -6.806 -34.593 1.00 77.25 113 LYS A O 1
ATOM 934 N N . GLU A 1 114 ? 23.738 -7.722 -33.942 1.00 76.81 114 GLU A N 1
ATOM 935 C CA . GLU A 1 114 ? 23.721 -8.815 -34.929 1.00 76.81 114 GLU A CA 1
ATOM 936 C C . GLU A 1 114 ? 23.671 -8.299 -36.377 1.00 76.81 114 GLU A C 1
ATOM 938 O O . GLU A 1 114 ? 24.424 -8.766 -37.228 1.00 76.81 114 GLU A O 1
ATOM 943 N N . MET A 1 115 ? 22.858 -7.274 -36.663 1.00 72.38 115 MET A N 1
ATOM 944 C CA . MET A 1 115 ? 22.801 -6.655 -37.997 1.00 72.38 115 MET A CA 1
ATOM 945 C C . MET A 1 115 ? 24.118 -5.991 -38.415 1.00 72.38 115 MET A C 1
ATOM 947 O O . MET A 1 115 ? 24.436 -5.973 -39.599 1.00 72.38 115 MET A O 1
ATOM 951 N N . LYS A 1 116 ? 24.901 -5.464 -37.465 1.00 72.81 116 LYS A N 1
ATOM 952 C CA . LYS A 1 116 ? 26.217 -4.863 -37.746 1.00 72.81 116 LYS A CA 1
ATOM 953 C C . LYS A 1 116 ? 27.325 -5.897 -37.970 1.00 72.81 116 LYS A C 1
ATOM 955 O O . LYS A 1 116 ? 28.371 -5.527 -38.487 1.00 72.81 116 LYS A O 1
ATOM 960 N N . GLN A 1 117 ? 27.116 -7.150 -37.565 1.00 63.00 117 GLN A N 1
ATOM 961 C CA . GLN A 1 117 ? 28.097 -8.234 -37.695 1.00 63.00 117 GLN A CA 1
ATOM 962 C C . GLN A 1 117 ? 27.857 -9.135 -38.911 1.00 63.00 117 GLN A C 1
ATOM 964 O O . GLN A 1 117 ? 28.675 -10.012 -39.172 1.00 63.00 117 GLN A O 1
ATOM 969 N N . ARG A 1 118 ? 26.773 -8.937 -39.678 1.00 59.53 118 ARG A N 1
ATOM 970 C CA . ARG A 1 118 ? 26.595 -9.652 -40.947 1.00 59.53 118 ARG A CA 1
ATOM 971 C C . ARG A 1 118 ? 27.630 -9.145 -41.963 1.00 59.53 118 ARG A C 1
ATOM 973 O O . ARG A 1 118 ? 27.588 -7.957 -42.292 1.00 59.53 118 ARG A O 1
ATOM 980 N N . PRO A 1 119 ? 28.548 -9.996 -42.459 1.00 55.69 119 PRO A N 1
ATOM 981 C CA . PRO A 1 119 ? 29.453 -9.603 -43.529 1.00 55.69 119 PRO A CA 1
ATOM 982 C C . PRO A 1 119 ? 28.635 -9.276 -44.783 1.00 55.69 119 PRO A C 1
ATOM 984 O O . PRO A 1 119 ? 27.636 -9.942 -45.069 1.00 55.69 119 PRO A O 1
ATOM 987 N N . LYS A 1 120 ? 29.043 -8.233 -45.517 1.00 58.19 120 LYS A N 1
ATOM 988 C CA . LYS A 1 120 ? 28.574 -8.012 -46.888 1.00 58.19 120 LYS A CA 1
ATOM 989 C C . LYS A 1 120 ? 28.977 -9.251 -47.677 1.00 58.19 120 LYS A C 1
ATOM 991 O O . LYS A 1 120 ? 30.163 -9.480 -47.873 1.00 58.19 120 LYS A O 1
ATOM 996 N N . ILE A 1 121 ? 28.000 -10.064 -48.054 1.00 59.12 121 ILE A N 1
ATOM 997 C CA . ILE A 1 121 ? 28.203 -11.082 -49.076 1.00 59.12 121 ILE A CA 1
ATOM 998 C C . ILE A 1 121 ? 28.434 -10.273 -50.351 1.00 59.12 121 ILE A C 1
ATOM 1000 O O . ILE A 1 121 ? 27.517 -9.606 -50.828 1.00 59.12 121 ILE A O 1
ATOM 1004 N N . GLU A 1 122 ? 29.685 -10.208 -50.798 1.00 52.81 122 GLU A N 1
ATOM 1005 C CA . GLU A 1 122 ? 30.005 -9.751 -52.144 1.00 52.81 122 GLU A CA 1
ATOM 1006 C C . GLU A 1 122 ? 29.319 -10.733 -53.097 1.00 52.81 122 GLU A C 1
ATOM 1008 O O . GLU A 1 122 ? 29.647 -11.917 -53.129 1.00 52.81 122 GLU A O 1
ATOM 1013 N N . GLU A 1 123 ? 28.285 -10.261 -53.795 1.00 53.06 123 GLU A N 1
ATOM 1014 C CA . GLU A 1 123 ? 27.770 -10.943 -54.977 1.00 53.06 123 GLU A CA 1
ATOM 1015 C C . GLU A 1 123 ? 28.886 -10.919 -56.026 1.00 53.06 123 GLU A C 1
ATOM 1017 O O . GLU A 1 123 ? 29.038 -9.952 -56.773 1.00 53.06 123 GLU A O 1
ATOM 1022 N N . GLU A 1 124 ? 29.696 -11.976 -56.067 1.00 50.00 124 GLU A N 1
ATOM 1023 C CA . GLU A 1 124 ? 30.427 -12.313 -57.281 1.00 50.00 124 GLU A CA 1
ATOM 1024 C C . GLU A 1 124 ? 29.390 -12.665 -58.349 1.00 50.00 124 GLU A C 1
ATOM 1026 O O . GLU A 1 124 ? 28.756 -13.720 -58.322 1.00 50.00 124 GLU A O 1
ATOM 1031 N N . VAL A 1 125 ? 29.181 -11.731 -59.275 1.00 55.84 125 VAL A N 1
ATOM 1032 C CA . VAL A 1 125 ? 28.439 -11.980 -60.508 1.00 55.84 125 VAL A CA 1
ATOM 1033 C C . VAL A 1 125 ? 29.241 -13.007 -61.316 1.00 55.84 125 V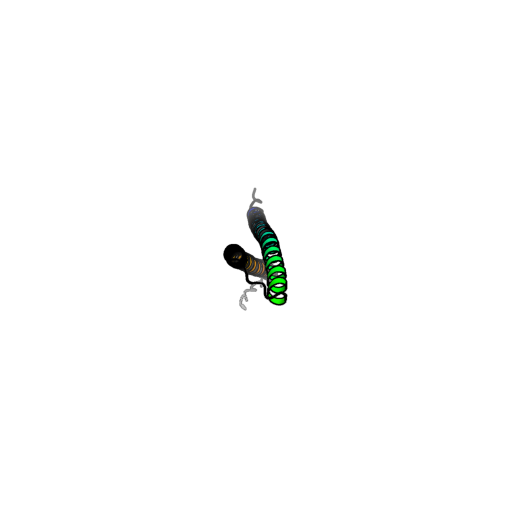AL A C 1
ATOM 1035 O O . VAL A 1 125 ? 30.387 -12.712 -61.666 1.00 55.84 125 VAL A O 1
ATOM 1038 N N . PRO A 1 126 ? 28.688 -14.189 -61.649 1.00 56.31 126 PRO A N 1
ATOM 1039 C CA . PRO A 1 126 ? 29.337 -15.101 -62.577 1.00 56.31 126 PRO A CA 1
ATOM 1040 C C . PRO A 1 126 ? 29.258 -14.467 -63.970 1.00 56.31 126 PRO A C 1
ATOM 1042 O O . PRO A 1 126 ? 28.206 -14.463 -64.604 1.00 56.31 126 PRO A O 1
ATOM 1045 N N . GLY A 1 127 ? 30.355 -13.846 -64.400 1.00 49.09 127 GLY A N 1
ATOM 1046 C CA . GLY A 1 127 ? 30.530 -13.354 -65.760 1.00 49.09 127 GLY A CA 1
ATOM 1047 C C . GLY A 1 127 ? 30.962 -14.503 -66.659 1.00 49.09 127 GLY A C 1
ATOM 1048 O O . GLY A 1 127 ? 32.028 -15.079 -66.457 1.00 49.09 127 GLY A O 1
ATOM 1049 N N . ASP A 1 128 ? 30.086 -14.834 -67.598 1.00 58.59 128 ASP A N 1
ATOM 1050 C CA . ASP A 1 128 ? 30.124 -15.985 -68.489 1.00 58.59 128 ASP A CA 1
ATOM 1051 C C . ASP A 1 128 ? 31.440 -16.232 -69.243 1.00 58.59 128 ASP A C 1
ATOM 1053 O O . ASP A 1 128 ? 32.163 -15.327 -69.660 1.00 58.59 128 ASP A O 1
ATOM 1057 N N . LEU A 1 129 ? 31.649 -17.529 -69.471 1.00 51.81 129 LEU A N 1
ATOM 1058 C CA . LEU A 1 129 ? 32.505 -18.143 -70.479 1.00 51.81 129 LEU A CA 1
ATOM 1059 C C . LEU A 1 129 ? 32.318 -17.496 -71.863 1.00 51.81 129 LEU A C 1
ATOM 1061 O O . LEU A 1 129 ? 31.248 -17.640 -72.457 1.00 51.81 129 LEU A O 1
ATOM 1065 N N . LEU A 1 130 ? 33.386 -16.909 -72.411 1.00 48.16 130 LEU A N 1
ATOM 1066 C CA . LEU A 1 130 ? 33.631 -16.792 -73.855 1.00 48.16 130 LEU A CA 1
ATOM 1067 C C . LEU A 1 130 ? 35.115 -17.011 -74.159 1.00 48.16 130 LEU A C 1
ATOM 1069 O O . LEU A 1 130 ? 35.954 -16.333 -73.524 1.00 48.16 130 LEU A O 1
#

Radius of gyration: 31.05 Å; chains: 1; bounding box: 56×38×107 Å

pLDDT: mean 75.1, std 12.63, range [43.38, 91.0]